Protein AF-A0A8S3JG44-F1 (afdb_monomer)

Solvent-accessible surface area (backbone atoms only — not comparable to full-atom values): 3898 Å² total; per-residue (Å²): 89,51,53,65,60,51,36,63,74,68,70,45,93,50,75,69,56,55,51,58,54,49,50,52,37,40,75,72,56,36,31,47,82,74,51,93,63,28,42,39,80,62,48,71,57,100,65,65,76,43,73,64,37,54,48,51,52,52,55,56,58,65,72,77,114

Sequence (65 aa):
MDLKQVADSLATKQKRRIYDITNVLEGIGLIEKQSKNTIRWKGAISGDNTVEAYERLHRAQAQLQ

Structure (mmCIF, N/CA/C/O backbone):
data_AF-A0A8S3JG44-F1
#
_entry.id   AF-A0A8S3JG44-F1
#
loop_
_atom_site.group_PDB
_atom_site.id
_atom_site.type_symbol
_atom_site.label_atom_id
_atom_site.label_alt_id
_atom_site.label_comp_i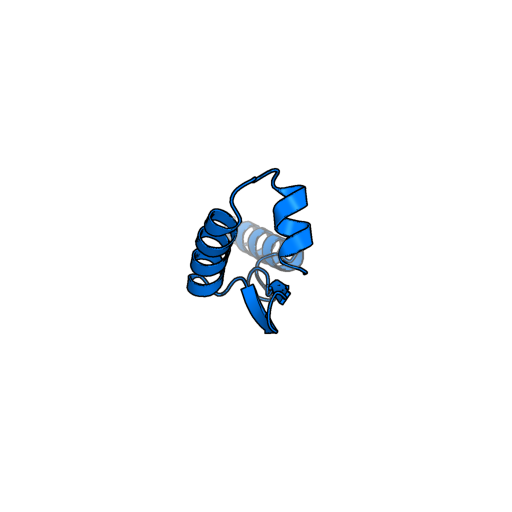d
_atom_site.label_asym_id
_atom_site.label_entity_id
_atom_site.label_seq_id
_atom_site.pdbx_PDB_ins_code
_atom_site.Cartn_x
_atom_site.Cartn_y
_atom_site.Cartn_z
_atom_site.occupancy
_atom_site.B_iso_or_equiv
_atom_site.auth_seq_id
_atom_site.auth_comp_id
_atom_site.auth_asym_id
_atom_site.auth_atom_id
_atom_site.pdbx_PDB_model_num
ATOM 1 N N . MET A 1 1 ? 5.350 -3.426 4.781 1.00 75.88 1 MET A N 1
ATOM 2 C CA . MET A 1 1 ? 5.895 -2.162 4.235 1.00 75.88 1 MET A CA 1
ATOM 3 C C . MET A 1 1 ? 5.253 -1.000 4.979 1.00 7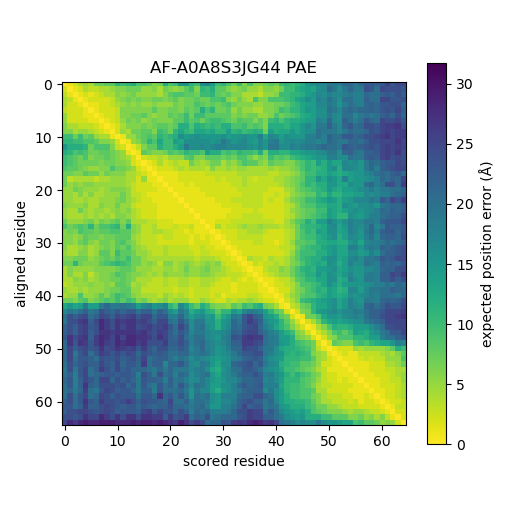5.88 1 MET A C 1
ATOM 5 O O . MET A 1 1 ? 4.033 -1.017 5.127 1.00 75.88 1 MET A O 1
ATOM 9 N N . ASP A 1 2 ? 6.044 -0.054 5.497 1.00 79.25 2 ASP A N 1
ATOM 10 C CA . ASP A 1 2 ? 5.532 1.112 6.237 1.00 79.25 2 ASP A CA 1
ATOM 11 C C . ASP A 1 2 ? 5.172 2.257 5.277 1.00 79.25 2 ASP A C 1
ATOM 13 O O . ASP A 1 2 ? 5.982 2.669 4.446 1.00 79.25 2 ASP A O 1
ATOM 17 N N . LEU A 1 3 ? 3.955 2.785 5.407 1.00 74.75 3 LEU A N 1
ATOM 18 C CA . LEU A 1 3 ? 3.405 3.851 4.563 1.00 74.75 3 LEU A CA 1
ATOM 19 C C . LEU A 1 3 ? 4.193 5.174 4.625 1.00 74.75 3 LEU A C 1
ATOM 21 O O . LEU A 1 3 ? 4.151 5.947 3.668 1.00 74.75 3 LEU A O 1
ATOM 25 N N . LYS A 1 4 ? 4.928 5.450 5.708 1.00 72.56 4 LYS A N 1
ATOM 26 C CA . LYS A 1 4 ? 5.825 6.612 5.812 1.00 72.56 4 LYS A CA 1
ATOM 27 C C . LYS A 1 4 ? 7.050 6.450 4.921 1.00 72.56 4 LYS A C 1
ATOM 29 O O . LYS A 1 4 ? 7.376 7.374 4.190 1.00 72.56 4 LYS A O 1
ATOM 34 N N . GLN A 1 5 ? 7.661 5.266 4.914 1.00 76.69 5 GLN A N 1
ATOM 35 C CA . GLN A 1 5 ? 8.798 4.984 4.032 1.00 76.69 5 GLN A CA 1
ATOM 36 C C . GLN A 1 5 ? 8.385 5.072 2.558 1.00 76.69 5 GLN A C 1
ATOM 38 O O . GLN A 1 5 ? 9.129 5.592 1.731 1.00 76.69 5 GLN A O 1
ATOM 43 N N . VAL A 1 6 ? 7.162 4.630 2.240 1.00 75.31 6 VAL A N 1
ATOM 44 C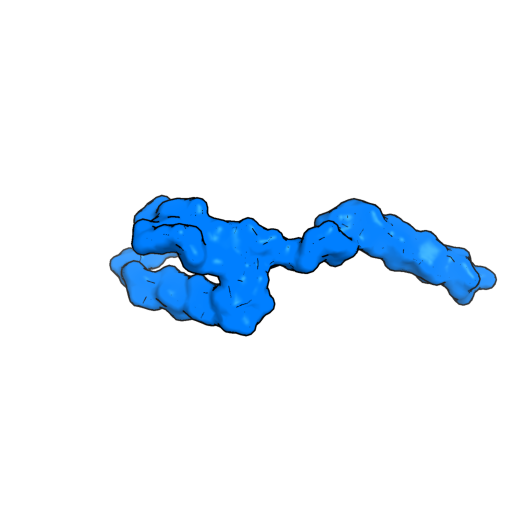 CA . VAL A 1 6 ? 6.579 4.778 0.898 1.00 75.31 6 VAL A CA 1
ATOM 45 C C . VAL A 1 6 ? 6.445 6.254 0.512 1.00 75.31 6 VAL A C 1
ATOM 47 O O . VAL A 1 6 ? 6.825 6.627 -0.597 1.00 75.31 6 VAL A O 1
ATOM 50 N N . ALA A 1 7 ? 5.973 7.101 1.434 1.00 72.25 7 ALA A N 1
ATOM 51 C CA . ALA A 1 7 ? 5.839 8.544 1.223 1.00 72.25 7 ALA A CA 1
ATOM 52 C C . ALA A 1 7 ? 7.169 9.214 0.857 1.00 72.25 7 ALA A C 1
ATOM 54 O O . ALA A 1 7 ? 7.212 10.024 -0.071 1.00 72.25 7 ALA A O 1
ATOM 55 N N . ASP A 1 8 ? 8.230 8.841 1.572 1.00 73.06 8 ASP A N 1
ATOM 56 C CA . ASP A 1 8 ? 9.571 9.382 1.368 1.00 73.06 8 ASP A CA 1
ATOM 57 C C . ASP A 1 8 ? 10.157 8.893 0.033 1.00 73.06 8 ASP A C 1
ATOM 59 O O . ASP A 1 8 ? 10.707 9.685 -0.730 1.00 73.06 8 ASP A O 1
ATOM 63 N N . SER A 1 9 ? 9.955 7.612 -0.307 1.00 71.06 9 SER A N 1
ATOM 64 C CA . SER A 1 9 ? 10.451 7.009 -1.556 1.00 71.06 9 SER A CA 1
ATOM 65 C C . SER A 1 9 ? 9.767 7.529 -2.826 1.00 71.06 9 SER A C 1
ATOM 67 O O . SER A 1 9 ? 10.410 7.652 -3.864 1.00 71.06 9 SER A O 1
ATOM 69 N N . LEU A 1 10 ? 8.478 7.875 -2.755 1.00 68.00 10 LEU A N 1
ATOM 70 C CA . LEU A 1 10 ? 7.728 8.427 -3.888 1.00 68.00 10 LEU A CA 1
ATOM 71 C C . LEU A 1 10 ? 7.963 9.934 -4.075 1.00 68.00 10 LEU A C 1
ATOM 73 O O . LEU A 1 10 ? 7.388 10.524 -4.988 1.00 68.00 10 LEU A O 1
ATOM 77 N N . ALA A 1 11 ? 8.754 10.578 -3.202 1.00 62.91 11 ALA A N 1
ATOM 78 C CA . ALA A 1 11 ? 8.945 12.032 -3.147 1.00 62.91 11 ALA A CA 1
ATOM 79 C C . ALA A 1 11 ? 7.620 12.832 -3.143 1.00 62.91 11 ALA A C 1
ATOM 81 O O . ALA A 1 11 ? 7.572 14.028 -3.449 1.00 62.91 11 ALA A O 1
ATOM 82 N N . THR A 1 12 ? 6.510 12.187 -2.779 1.00 60.28 12 THR A N 1
ATOM 83 C CA . THR A 1 12 ? 5.192 12.809 -2.761 1.00 60.28 12 THR A CA 1
ATOM 84 C C . THR A 1 12 ? 5.037 13.568 -1.452 1.00 60.28 12 THR A C 1
ATOM 86 O O . THR A 1 12 ? 4.753 12.974 -0.414 1.00 60.28 12 THR A O 1
ATOM 89 N N . LYS A 1 13 ? 5.131 14.904 -1.486 1.00 61.84 13 LYS A N 1
ATOM 90 C CA . LYS A 1 13 ? 4.866 15.764 -0.310 1.00 61.84 13 LYS A CA 1
ATOM 91 C C . LYS A 1 13 ? 3.439 15.614 0.257 1.00 61.84 13 LYS A C 1
ATOM 93 O O . LYS A 1 13 ? 3.139 16.127 1.331 1.00 61.84 13 LYS A O 1
ATOM 98 N N . GLN A 1 14 ? 2.545 14.919 -0.453 1.00 67.12 14 GLN A N 1
ATOM 99 C CA . GLN A 1 14 ? 1.134 14.759 -0.114 1.00 67.12 14 GLN A CA 1
ATOM 100 C C . GLN A 1 14 ? 0.802 13.299 0.218 1.00 67.12 14 GLN A C 1
ATOM 102 O O . GLN A 1 14 ? 0.533 12.489 -0.671 1.00 67.12 14 GLN A O 1
ATOM 107 N N . LYS A 1 15 ? 0.694 12.995 1.520 1.00 70.81 15 LYS A N 1
ATOM 108 C CA . LYS A 1 15 ? 0.262 11.683 2.056 1.00 70.81 15 LYS A CA 1
ATOM 109 C C . LYS A 1 15 ? -1.070 11.185 1.478 1.00 70.81 15 LYS A C 1
ATOM 111 O O . LYS A 1 15 ? -1.351 9.994 1.517 1.00 70.81 15 LYS A O 1
ATOM 116 N N . ARG A 1 16 ? -1.881 12.087 0.913 1.00 81.50 16 ARG A N 1
ATOM 117 C CA . ARG A 1 16 ? -3.162 11.773 0.277 1.00 81.50 16 ARG A CA 1
ATOM 118 C C . ARG A 1 16 ? -3.021 10.856 -0.943 1.00 81.50 16 ARG A C 1
ATOM 120 O O . ARG A 1 16 ? -3.896 10.016 -1.119 1.00 81.50 16 ARG A O 1
ATOM 127 N N . ARG A 1 17 ? -1.951 10.989 -1.741 1.00 81.44 17 ARG A N 1
ATOM 128 C CA . ARG A 1 17 ? -1.741 10.211 -2.982 1.00 81.44 17 ARG A CA 1
ATOM 129 C C . ARG A 1 17 ? -1.403 8.751 -2.727 1.00 81.44 17 ARG A C 1
ATOM 131 O O . ARG A 1 17 ? -1.762 7.893 -3.520 1.00 81.44 17 ARG A O 1
ATOM 138 N N . ILE A 1 18 ? -0.795 8.471 -1.581 1.00 84.00 18 ILE A N 1
ATOM 139 C CA . ILE A 1 18 ? -0.470 7.108 -1.167 1.00 84.00 18 ILE A CA 1
ATOM 140 C C . ILE A 1 18 ? -1.754 6.299 -0.987 1.00 84.00 18 ILE A C 1
ATOM 142 O O . ILE A 1 18 ? -1.818 5.175 -1.462 1.00 84.00 18 ILE A O 1
ATOM 146 N N . TYR A 1 19 ? -2.801 6.892 -0.401 1.00 86.31 19 TYR A N 1
ATOM 147 C CA . TYR A 1 19 ? -4.091 6.215 -0.260 1.00 86.31 19 TYR A CA 1
ATOM 148 C C . TYR A 1 19 ? -4.769 5.940 -1.596 1.00 86.31 19 TYR A C 1
ATOM 150 O O . TYR A 1 19 ? -5.391 4.901 -1.750 1.00 86.31 19 TYR A O 1
ATOM 158 N N . ASP A 1 20 ? -4.644 6.841 -2.572 1.00 87.50 20 ASP A N 1
ATOM 159 C CA . ASP A 1 20 ? -5.233 6.601 -3.893 1.00 87.50 20 ASP A CA 1
ATOM 160 C C . ASP A 1 20 ? -4.577 5.384 -4.561 1.00 87.50 20 ASP A C 1
ATOM 162 O O . ASP A 1 20 ? -5.271 4.526 -5.096 1.00 87.50 20 ASP A O 1
ATOM 166 N N . ILE A 1 21 ? -3.253 5.253 -4.432 1.00 85.94 21 ILE A N 1
ATOM 167 C CA . ILE A 1 21 ? -2.505 4.090 -4.922 1.00 85.94 21 ILE A CA 1
ATOM 168 C C . ILE A 1 21 ? -2.882 2.830 -4.132 1.00 85.94 21 ILE A C 1
ATOM 170 O O . ILE A 1 21 ? -3.195 1.804 -4.732 1.00 85.94 21 ILE A O 1
ATOM 174 N N . THR A 1 22 ? -2.890 2.881 -2.796 1.00 88.06 22 THR A N 1
ATOM 175 C CA . THR A 1 22 ? -3.199 1.692 -1.989 1.00 88.06 22 THR A CA 1
ATOM 176 C C . THR A 1 22 ? -4.639 1.233 -2.153 1.00 88.06 22 THR A C 1
ATOM 178 O O . THR A 1 22 ? -4.862 0.035 -2.192 1.00 88.06 22 THR A O 1
ATOM 181 N N . ASN A 1 23 ? -5.603 2.143 -2.307 1.00 89.69 23 ASN A N 1
ATOM 182 C CA . ASN A 1 23 ? -7.008 1.780 -2.500 1.00 89.69 23 ASN A CA 1
ATOM 183 C C . ASN A 1 23 ? -7.224 1.083 -3.847 1.00 89.69 23 ASN A C 1
ATOM 185 O O . ASN A 1 23 ? -7.987 0.125 -3.921 1.00 89.69 23 ASN A O 1
ATOM 189 N N . VAL A 1 24 ? -6.538 1.532 -4.905 1.00 90.19 24 VAL A N 1
ATOM 190 C CA . VAL A 1 24 ? -6.571 0.851 -6.208 1.00 90.19 24 VAL A CA 1
ATOM 191 C C . VAL A 1 24 ? -5.935 -0.534 -6.092 1.00 90.19 24 VAL A C 1
ATOM 193 O O . VAL A 1 24 ? -6.532 -1.518 -6.515 1.00 90.19 24 VAL A O 1
ATOM 196 N N . LEU A 1 25 ? -4.762 -0.646 -5.466 1.00 86.94 25 LEU A N 1
ATOM 197 C CA . LEU A 1 25 ? -4.077 -1.933 -5.305 1.00 86.94 25 LEU A CA 1
ATOM 198 C C . LEU A 1 25 ? -4.829 -2.911 -4.385 1.00 86.94 25 LEU A C 1
ATOM 200 O O . LEU A 1 25 ? -4.781 -4.117 -4.618 1.00 86.94 25 LEU A O 1
ATOM 204 N N . GLU A 1 26 ? -5.518 -2.412 -3.357 1.00 86.81 26 GLU A N 1
ATOM 205 C CA . GLU A 1 26 ? -6.384 -3.197 -2.469 1.00 86.81 26 GLU A CA 1
ATOM 206 C C . GLU A 1 26 ? -7.657 -3.633 -3.202 1.00 86.81 26 GLU A C 1
ATOM 208 O O . GLU A 1 26 ? -8.030 -4.800 -3.126 1.00 86.81 26 GLU A O 1
ATOM 213 N N . GLY A 1 27 ? -8.263 -2.740 -3.992 1.00 84.31 27 GLY A N 1
ATOM 214 C CA . GLY A 1 27 ? -9.414 -3.054 -4.841 1.00 84.31 27 GLY A CA 1
ATOM 215 C C . GLY A 1 27 ? -9.112 -4.096 -5.923 1.00 84.31 27 GLY A C 1
ATOM 216 O O . GLY A 1 27 ? -9.985 -4.887 -6.263 1.00 84.31 27 GLY A O 1
ATOM 217 N N . ILE A 1 28 ? -7.872 -4.140 -6.423 1.00 85.81 28 ILE A N 1
ATOM 218 C CA . ILE A 1 28 ? -7.382 -5.184 -7.344 1.00 85.81 28 ILE A CA 1
ATOM 219 C C . ILE A 1 28 ? -6.936 -6.450 -6.574 1.00 85.81 28 ILE A C 1
ATOM 221 O O . ILE A 1 28 ? -6.739 -7.507 -7.166 1.00 85.81 28 ILE A O 1
ATOM 225 N N . GLY A 1 29 ? -6.790 -6.384 -5.246 1.00 82.75 29 GLY A N 1
ATOM 226 C CA . GLY A 1 29 ? -6.382 -7.517 -4.407 1.00 82.75 29 GLY A CA 1
ATOM 227 C C . GLY A 1 29 ? -4.879 -7.825 -4.415 1.00 82.75 29 GLY A C 1
ATOM 228 O O . GLY A 1 29 ? -4.468 -8.886 -3.948 1.00 82.75 29 GLY A O 1
ATOM 229 N N . LEU A 1 30 ? -4.040 -6.910 -4.912 1.00 84.25 30 LEU A N 1
ATOM 230 C CA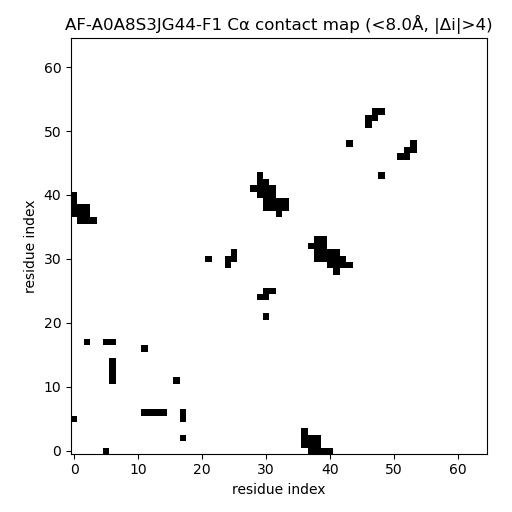 . LEU A 1 30 ? -2.576 -7.068 -4.952 1.00 84.25 30 LEU A CA 1
ATOM 231 C C . LEU A 1 30 ? -1.903 -6.781 -3.608 1.00 84.25 30 LEU A C 1
ATOM 233 O O . LEU A 1 30 ? -0.761 -7.192 -3.379 1.00 84.25 30 LEU A O 1
ATOM 237 N N . ILE A 1 31 ? -2.595 -6.073 -2.717 1.00 86.44 31 ILE A N 1
ATOM 238 C CA . ILE A 1 31 ? -2.128 -5.762 -1.367 1.00 86.44 31 ILE A CA 1
ATOM 239 C C . ILE A 1 31 ? -3.243 -5.983 -0.346 1.00 86.44 31 ILE A C 1
ATOM 241 O O . ILE A 1 31 ? -4.423 -5.945 -0.680 1.00 86.44 31 ILE A O 1
ATO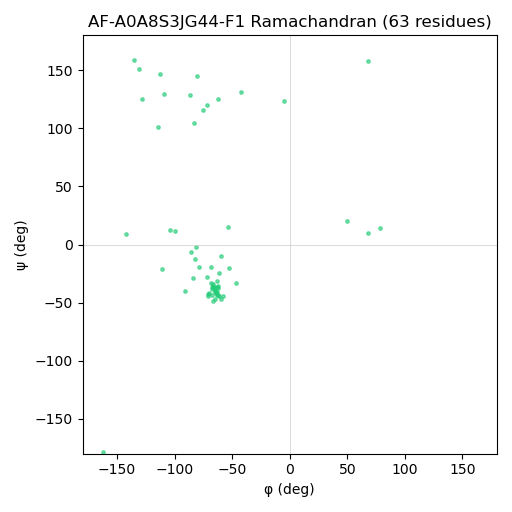M 245 N N . GLU A 1 32 ? -2.862 -6.171 0.914 1.00 87.25 32 GLU A N 1
ATOM 246 C CA . GLU A 1 32 ? -3.784 -6.174 2.053 1.00 87.25 32 GLU A CA 1
ATOM 247 C C . GLU A 1 32 ? -3.275 -5.279 3.181 1.00 87.25 32 GLU A C 1
ATOM 249 O O . GLU A 1 32 ? -2.066 -5.102 3.394 1.00 87.25 32 GLU A O 1
ATOM 254 N N . LYS A 1 33 ? -4.217 -4.729 3.945 1.00 87.94 33 LYS A N 1
ATOM 255 C CA . LYS A 1 33 ? -3.915 -3.987 5.163 1.00 87.94 33 LYS A CA 1
ATOM 256 C C . LYS A 1 33 ? -3.544 -4.959 6.281 1.00 87.94 33 LYS A C 1
ATOM 258 O O . LYS A 1 33 ? -4.378 -5.724 6.750 1.00 87.94 33 LYS A O 1
ATOM 263 N N . GLN A 1 34 ? -2.300 -4.884 6.749 1.00 83.62 34 GLN A N 1
ATOM 264 C CA . GLN A 1 34 ? -1.818 -5.726 7.847 1.00 83.62 34 GLN A CA 1
ATOM 265 C C . GLN A 1 34 ? -2.033 -5.052 9.211 1.00 83.62 34 GLN A C 1
ATOM 267 O O . GLN A 1 34 ? -2.408 -5.706 10.180 1.00 83.62 34 GLN A O 1
ATOM 272 N N . SER A 1 35 ? -1.803 -3.739 9.299 1.00 86.06 35 SER A N 1
ATOM 273 C CA . SER A 1 35 ? -2.043 -2.932 10.502 1.00 86.06 35 SER A CA 1
ATOM 274 C C . SER A 1 35 ? -2.112 -1.436 10.150 1.00 86.06 35 SER A C 1
ATOM 276 O O . SER A 1 35 ? -2.041 -1.043 8.980 1.00 86.06 35 SER A O 1
ATOM 278 N N . LYS A 1 36 ? -2.294 -0.556 11.145 1.00 80.62 36 LYS A N 1
ATOM 279 C CA . LYS A 1 36 ? -2.268 0.899 10.916 1.00 80.62 36 LYS A CA 1
ATOM 280 C C . LYS A 1 36 ? -0.881 1.307 10.405 1.00 80.62 36 LYS A C 1
ATOM 282 O O . LYS A 1 36 ? 0.112 1.064 11.075 1.00 80.62 36 LYS A O 1
ATOM 287 N N . ASN A 1 37 ? -0.834 1.978 9.255 1.00 81.12 37 ASN A N 1
ATOM 288 C CA . ASN A 1 37 ? 0.392 2.386 8.551 1.00 81.12 37 ASN A CA 1
ATOM 289 C C . ASN A 1 37 ? 1.229 1.237 7.957 1.00 81.12 37 ASN A C 1
ATOM 291 O O . ASN A 1 37 ? 2.333 1.492 7.482 1.00 81.12 37 ASN A O 1
ATOM 295 N N . THR A 1 38 ? 0.726 -0.001 7.924 1.00 83.62 38 THR A N 1
ATOM 296 C CA . THR A 1 38 ? 1.448 -1.133 7.327 1.00 83.62 38 THR A CA 1
ATOM 297 C C . THR A 1 38 ? 0.586 -1.871 6.317 1.00 83.62 38 THR A C 1
ATOM 299 O O . THR A 1 38 ? -0.501 -2.360 6.632 1.00 83.62 38 THR A O 1
ATOM 302 N N . ILE A 1 39 ? 1.119 -1.996 5.105 1.00 86.81 39 ILE A N 1
ATOM 303 C CA . ILE A 1 39 ? 0.541 -2.800 4.029 1.00 86.81 39 ILE A CA 1
ATOM 304 C C . ILE A 1 39 ? 1.445 -3.993 3.731 1.00 86.81 39 ILE A C 1
ATOM 306 O O . ILE A 1 39 ? 2.679 -3.911 3.852 1.00 86.81 39 ILE A O 1
ATOM 310 N N . ARG A 1 40 ? 0.823 -5.104 3.346 1.00 85.75 40 ARG A N 1
ATOM 311 C CA . ARG A 1 40 ? 1.506 -6.293 2.8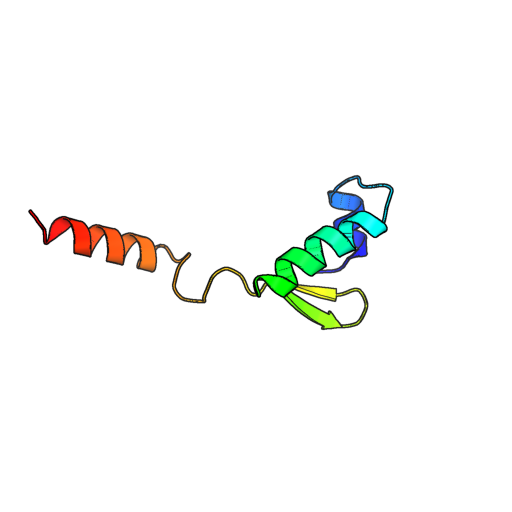50 1.00 85.75 40 ARG A CA 1
ATOM 312 C C . ARG A 1 40 ? 1.241 -6.423 1.360 1.00 85.75 40 ARG A C 1
ATOM 314 O O . ARG A 1 40 ? 0.097 -6.376 0.921 1.00 85.75 40 ARG A O 1
ATOM 321 N N . TRP A 1 41 ? 2.315 -6.606 0.605 1.00 85.38 41 TRP A N 1
ATOM 322 C CA . TRP A 1 41 ? 2.235 -7.002 -0.790 1.00 85.38 41 TRP A CA 1
ATOM 323 C C . TRP A 1 41 ? 1.806 -8.465 -0.860 1.00 85.38 41 TRP A C 1
ATOM 325 O O . TRP A 1 41 ? 2.486 -9.323 -0.298 1.00 85.38 41 TRP A O 1
ATOM 335 N N . LYS A 1 42 ? 0.674 -8.739 -1.509 1.00 78.94 42 LYS A N 1
ATOM 336 C CA . LYS A 1 42 ? 0.244 -10.110 -1.815 1.00 78.94 42 LYS A CA 1
ATOM 337 C C . LYS A 1 42 ? 0.902 -10.596 -3.101 1.00 78.94 42 LYS A C 1
ATOM 339 O O . LYS A 1 42 ? 1.199 -11.779 -3.210 1.00 78.94 42 LYS A O 1
ATOM 344 N N . GLY A 1 43 ? 1.206 -9.664 -4.009 1.00 64.19 43 GLY A N 1
ATOM 345 C CA . GLY A 1 43 ? 1.762 -9.964 -5.320 1.00 64.19 43 GLY A CA 1
ATOM 346 C C . GLY A 1 43 ? 0.770 -10.688 -6.205 1.00 64.19 43 GLY A C 1
ATOM 347 O O . GLY A 1 43 ? -0.202 -11.264 -5.722 1.00 64.19 43 GLY A O 1
ATOM 348 N N . ALA A 1 44 ? 1.005 -10.601 -7.517 1.00 59.78 44 ALA A N 1
ATOM 349 C CA . ALA A 1 44 ? 0.303 -11.408 -8.501 1.00 59.78 44 ALA A CA 1
ATOM 350 C C . ALA A 1 44 ? 0.191 -12.831 -7.963 1.00 59.78 44 ALA A C 1
ATOM 352 O O . ALA A 1 44 ? 1.185 -13.344 -7.443 1.00 59.78 44 ALA A O 1
ATOM 353 N N . ILE A 1 45 ? -1.034 -13.361 -8.027 1.00 50.66 45 ILE A N 1
ATOM 354 C CA . ILE A 1 45 ? -1.443 -14.752 -7.824 1.00 50.66 45 ILE A CA 1
ATOM 355 C C . ILE A 1 45 ? -0.218 -15.634 -7.626 1.00 50.66 45 ILE A C 1
ATOM 357 O O . ILE A 1 45 ? 0.637 -15.678 -8.512 1.00 50.66 45 ILE A O 1
ATOM 361 N N . SER A 1 46 ? -0.146 -16.358 -6.510 1.00 52.06 46 SER A N 1
ATOM 362 C CA . SER A 1 46 ? 0.934 -17.291 -6.159 1.00 52.06 46 SER A CA 1
ATOM 363 C C . SER A 1 46 ? 1.251 -18.383 -7.212 1.00 52.06 46 SER A C 1
ATOM 365 O O . SER A 1 46 ? 1.942 -19.340 -6.891 1.00 52.06 46 SER A O 1
ATOM 367 N N . GLY A 1 47 ? 0.788 -18.252 -8.457 1.00 49.69 47 GLY A N 1
ATOM 368 C CA . GLY A 1 47 ? 1.169 -19.038 -9.618 1.00 49.69 47 GLY A CA 1
ATOM 369 C C . GLY A 1 47 ? 1.281 -18.305 -10.969 1.00 49.69 47 GLY A C 1
ATOM 370 O O . GLY A 1 47 ? 1.449 -19.031 -11.935 1.00 49.69 47 GLY A O 1
ATOM 371 N N . ASP A 1 48 ? 1.219 -16.964 -11.090 1.00 54.53 48 ASP A N 1
ATOM 372 C CA . ASP A 1 48 ? 1.291 -16.298 -12.425 1.00 54.53 48 ASP A CA 1
ATOM 373 C C . ASP A 1 48 ? 2.567 -15.487 -12.710 1.00 54.53 48 ASP A C 1
ATOM 375 O O . ASP A 1 48 ? 2.922 -15.290 -13.867 1.00 54.53 48 ASP A O 1
ATOM 379 N N . ASN A 1 49 ? 3.316 -15.063 -11.687 1.00 57.41 49 ASN A N 1
ATOM 380 C CA . ASN A 1 49 ? 4.589 -14.347 -11.890 1.00 57.41 49 ASN A CA 1
ATOM 381 C C . ASN A 1 49 ? 5.830 -15.213 -11.630 1.00 57.41 49 ASN A C 1
ATOM 383 O O . ASN A 1 49 ? 6.940 -14.690 -11.516 1.00 57.41 49 ASN A O 1
ATOM 387 N N . THR A 1 50 ? 5.678 -16.531 -11.514 1.00 60.56 50 THR A N 1
ATOM 388 C CA . THR A 1 50 ? 6.833 -17.423 -11.415 1.00 60.56 50 THR A CA 1
ATOM 389 C C . THR A 1 50 ? 7.405 -17.674 -12.807 1.00 60.56 50 THR A C 1
ATOM 391 O O . THR A 1 50 ? 6.671 -17.786 -13.788 1.00 60.56 50 THR A O 1
ATOM 394 N N . VAL A 1 51 ? 8.731 -17.814 -12.894 1.00 64.19 51 VAL A N 1
ATOM 395 C CA . VAL A 1 51 ? 9.417 -18.361 -14.084 1.00 64.19 51 VAL A CA 1
ATOM 396 C C . VAL A 1 51 ? 8.710 -19.637 -14.563 1.00 64.19 51 VAL A C 1
ATOM 398 O O . VAL A 1 51 ? 8.564 -19.859 -15.754 1.00 64.19 51 VAL A O 1
ATOM 401 N N . GLU A 1 52 ? 8.151 -20.407 -13.629 1.00 61.38 52 GLU A N 1
ATOM 402 C CA . GLU A 1 52 ? 7.351 -21.601 -13.882 1.00 61.38 52 GLU A CA 1
ATOM 403 C C . GLU A 1 52 ? 6.047 -21.350 -14.669 1.00 61.38 52 GLU A C 1
ATOM 405 O O . GLU A 1 52 ? 5.694 -22.165 -15.518 1.00 61.38 52 GLU A O 1
ATOM 410 N N . ALA A 1 53 ? 5.335 -20.242 -14.436 1.00 64.19 53 ALA A N 1
ATOM 411 C CA . ALA A 1 53 ? 4.139 -19.872 -15.201 1.00 64.19 53 ALA A CA 1
ATOM 412 C C . ALA A 1 53 ? 4.497 -19.524 -16.654 1.00 64.19 53 ALA A C 1
ATOM 414 O O . ALA A 1 53 ? 3.871 -20.021 -17.593 1.00 64.19 53 ALA A O 1
ATOM 415 N N . TYR A 1 54 ? 5.577 -18.756 -16.831 1.00 66.75 54 TYR A N 1
ATOM 416 C CA . TYR A 1 54 ? 6.149 -18.448 -18.143 1.00 66.75 54 TYR A CA 1
ATOM 417 C C . TYR A 1 54 ? 6.645 -19.704 -18.860 1.00 66.75 54 TYR A C 1
ATOM 419 O O . TYR A 1 54 ? 6.359 -19.890 -20.040 1.00 66.75 54 TYR A O 1
ATOM 427 N N . GLU A 1 55 ? 7.326 -20.606 -18.158 1.00 74.19 55 GLU A N 1
ATOM 428 C CA . GLU A 1 55 ? 7.768 -21.881 -18.719 1.00 74.19 55 GLU A CA 1
ATO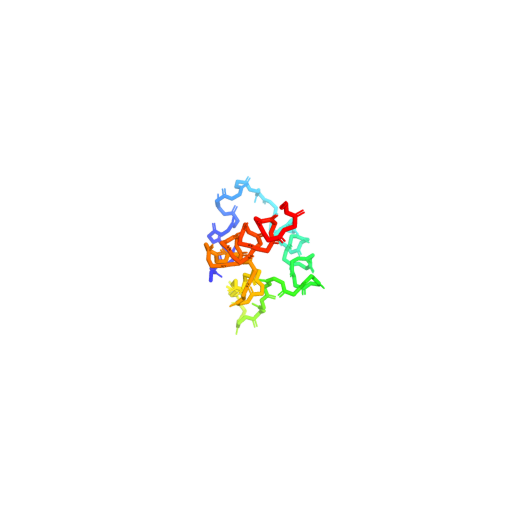M 429 C C . GLU A 1 55 ? 6.597 -22.791 -19.096 1.00 74.19 55 GLU A C 1
ATOM 431 O O . GLU A 1 55 ? 6.657 -23.468 -20.119 1.00 74.19 55 GLU A O 1
ATOM 436 N N . ARG A 1 56 ? 5.524 -22.832 -18.297 1.00 75.44 56 ARG A N 1
ATOM 437 C CA . ARG A 1 56 ? 4.304 -23.587 -18.629 1.00 75.44 56 ARG A CA 1
ATOM 438 C C . ARG A 1 56 ? 3.652 -23.036 -19.895 1.00 75.44 56 ARG A C 1
ATOM 440 O O . ARG A 1 56 ? 3.302 -23.826 -20.767 1.00 75.44 56 ARG A O 1
ATOM 447 N N . LEU A 1 57 ? 3.560 -21.714 -20.026 1.00 74.56 57 LEU A N 1
ATOM 448 C CA . LEU A 1 57 ? 3.103 -21.044 -21.247 1.00 74.56 57 LEU A CA 1
ATOM 449 C C . LEU A 1 57 ? 3.995 -21.385 -22.446 1.00 74.56 57 LEU A C 1
ATOM 451 O O . LEU A 1 57 ? 3.486 -21.769 -23.496 1.00 74.56 57 LEU A O 1
ATOM 455 N N . HIS A 1 58 ? 5.315 -21.321 -22.276 1.00 78.69 58 HIS A N 1
ATOM 456 C CA . HIS A 1 58 ? 6.272 -21.608 -23.343 1.00 78.69 58 HIS A CA 1
ATOM 457 C C . HIS A 1 58 ? 6.210 -23.075 -23.795 1.00 78.69 58 HIS A C 1
ATOM 459 O O . HIS A 1 58 ? 6.203 -23.365 -24.991 1.00 78.69 58 HIS A O 1
ATOM 465 N N . ARG A 1 59 ? 6.070 -24.011 -22.846 1.00 83.06 59 ARG A N 1
ATOM 466 C CA . ARG A 1 59 ? 5.849 -25.436 -23.133 1.00 83.06 59 ARG A CA 1
ATOM 467 C C . ARG A 1 59 ? 4.518 -25.678 -23.847 1.00 83.06 59 ARG A C 1
ATOM 469 O O . ARG A 1 59 ? 4.489 -26.451 -24.796 1.00 83.06 59 ARG A O 1
ATOM 476 N N . ALA A 1 60 ? 3.443 -25.009 -23.433 1.00 80.94 60 ALA A N 1
ATOM 477 C CA . ALA A 1 60 ? 2.135 -25.140 -24.075 1.00 80.94 60 ALA A CA 1
ATOM 478 C C . ALA A 1 60 ? 2.138 -24.605 -25.519 1.00 80.94 60 ALA A C 1
ATOM 480 O O . ALA A 1 60 ? 1.529 -25.205 -26.400 1.00 80.94 60 ALA A O 1
ATOM 481 N N . GLN A 1 61 ? 2.862 -23.513 -25.785 1.00 77.19 61 GLN A N 1
ATOM 482 C CA . GLN A 1 61 ? 3.026 -22.967 -27.137 1.00 77.19 61 GLN A CA 1
ATOM 483 C C . GLN A 1 61 ? 3.850 -23.887 -28.049 1.00 77.19 61 GLN A C 1
ATOM 485 O O . GLN A 1 61 ? 3.523 -24.020 -29.224 1.00 77.19 61 GLN A O 1
ATOM 490 N N . ALA A 1 62 ? 4.874 -24.556 -27.513 1.00 78.75 62 ALA A N 1
ATOM 491 C CA . ALA A 1 62 ? 5.707 -25.490 -28.272 1.00 78.75 62 ALA A CA 1
ATOM 492 C C . ALA A 1 62 ? 4.974 -26.781 -28.692 1.00 78.75 62 ALA A C 1
ATOM 494 O O . ALA A 1 62 ? 5.422 -27.455 -29.610 1.00 78.75 62 ALA A O 1
ATOM 495 N N . GLN A 1 63 ? 3.860 -27.131 -28.040 1.00 72.62 63 GLN A N 1
ATOM 496 C CA . GLN A 1 63 ? 3.041 -28.306 -28.379 1.00 72.62 63 GLN A CA 1
ATOM 497 C C . GLN A 1 63 ? 1.999 -28.041 -29.479 1.00 72.62 63 GLN A C 1
ATOM 499 O O . GLN A 1 63 ? 1.315 -28.967 -29.906 1.00 72.62 63 GLN A O 1
ATOM 504 N N . LEU A 1 64 ? 1.847 -26.785 -29.908 1.00 67.06 64 LEU A N 1
ATOM 505 C CA . LEU A 1 64 ? 0.898 -26.352 -30.941 1.00 67.06 64 LEU A CA 1
ATOM 506 C C . LEU A 1 64 ? 1.548 -26.170 -32.330 1.00 67.06 64 LEU A C 1
ATOM 508 O O . LEU A 1 64 ? 0.908 -25.617 -33.225 1.00 67.06 64 LEU A O 1
ATOM 512 N N . GLN A 1 65 ? 2.788 -26.633 -32.514 1.00 49.97 65 GLN A N 1
ATOM 513 C CA . GLN A 1 65 ? 3.470 -26.756 -33.811 1.00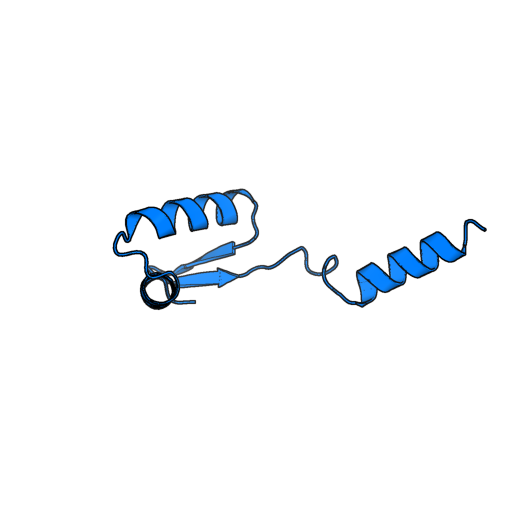 49.97 65 GLN A CA 1
ATOM 514 C C . GLN A 1 65 ? 3.784 -28.218 -34.113 1.00 49.97 65 GLN A C 1
ATOM 516 O O . GLN A 1 65 ? 3.757 -28.566 -35.313 1.00 49.97 65 GLN A O 1
#

Radius of gyration: 17.11 Å; Cα contacts (8 Å, |Δi|>4): 50; chains: 1; bounding box: 20×44×45 Å

Mean predicted aligned error: 11.65 Å

InterPro domains:
  IPR003316 E2F/DP family, winged-helix DNA-binding domain [PF02319] (1-43)
  IPR003316 E2F/DP family, winged-helix DNA-binding domain [SM01372] (1-43)
  IPR015633 E2F Family [PTHR12081] (2-59)
  IPR036388 Winged helix-like DNA-binding domain superfamily [G3DSA:1.10.10.10] (1-45)
  IPR036390 Winged helix DNA-binding domain superfamily [SSF46785] (2-41)

Foldseek 3Di:
DFLVVVCVVVVPPDSVVSCVVVVVCVVVPQWDDPDVRDIDGPHDDPQCPDPVNVVVVVVVVVVVD

pLDDT: mean 75.06, std 11.14, range [49.69, 90.19]

Organism: NCBI:t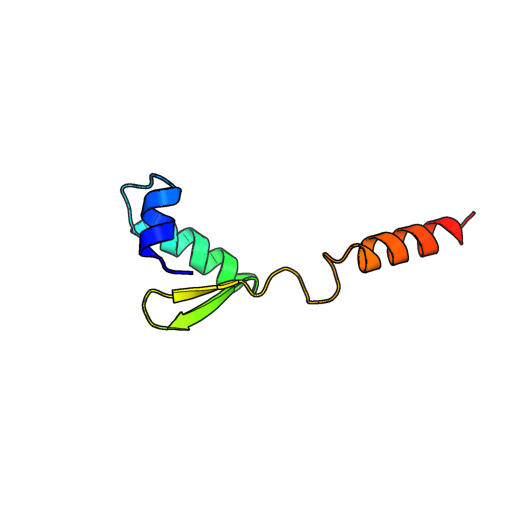xid392030

Secondary structure (DSSP, 8-state):
-BHHHHHHHTT-S-HHHHHHHHHHHHHTTSEEEEETTEEEE--S-TTTSSHHHHHHHHHHHHTT-

Nearest PDB structures (foldseek):
  1cf7-assembly1_A  TM=9.535E-01  e=1.296E-03  Homo sapiens
  5hs9-assembly1_B  TM=5.878E-01  e=2.952E-01  Bacillus subtilis subsp. subtilis str. 168
  1bi3-assembly1_B  TM=8.745E-01  e=1.339E+00  Corynebacterium diphtheriae
  3glx-assembly1_A-2  TM=8.732E-01  e=1.434E+00  Corynebacterium diphtheriae
  6on4-assembly1_B  TM=6.806E-01  e=4.306E+00  Escherichia coli K-12